Protein AF-A0A1V6GZJ4-F1 (afdb_monomer_lite)

Secondary structure (DSSP, 8-state):
--------TTHHHHHHHHHHHHHHHHHHHHHHHHHHHHHHHHHHHHHHHHHHTTTTS-GGGHHHHHHHHHHHHHHHHHHHHHHHHHHHHGGG--

Sequence (94 aa):
MADEKKDVPGAGTDERVKSLEEALSLEKAKNEVLMEQVLKSENTLAEKDVEGYADVIPNEDRDFWRGQLLENREAAVGILNRMRERVAAAPAAK

Structure (mmCIF, N/CA/C/O backbone):
data_AF-A0A1V6GZJ4-F1
#
_entry.id   AF-A0A1V6GZJ4-F1
#
loop_
_atom_site.group_PDB
_atom_site.id
_atom_site.type_symbol
_atom_site.label_atom_id
_atom_site.label_alt_id
_atom_site.label_comp_id
_atom_site.label_asym_id
_atom_site.label_entity_id
_atom_site.label_seq_id
_atom_site.pdbx_PDB_ins_code
_atom_site.Cartn_x
_atom_site.Cartn_y
_atom_site.Cartn_z
_atom_site.occupancy
_atom_site.B_iso_or_equiv
_atom_site.auth_seq_id
_atom_site.auth_comp_id
_atom_site.auth_asym_id
_atom_site.auth_atom_id
_atom_site.pdbx_PDB_model_num
ATOM 1 N N . MET A 1 1 ? -28.673 -11.596 61.379 1.00 39.72 1 MET A N 1
ATOM 2 C CA . MET A 1 1 ? -29.446 -10.890 60.341 1.00 39.72 1 MET A CA 1
ATOM 3 C C . MET A 1 1 ? -28.722 -11.151 59.036 1.00 39.72 1 MET A C 1
ATOM 5 O O . MET A 1 1 ? -27.609 -10.669 58.884 1.00 39.72 1 MET A O 1
ATOM 9 N N . ALA A 1 2 ? -29.246 -12.057 58.212 1.00 44.69 2 ALA A N 1
ATOM 10 C CA . ALA A 1 2 ? -28.667 -12.356 56.910 1.00 44.69 2 ALA A CA 1
ATOM 11 C C . ALA A 1 2 ? -28.956 -11.164 55.995 1.00 44.69 2 ALA A C 1
ATOM 13 O O . ALA A 1 2 ? -30.118 -10.824 55.792 1.00 44.69 2 ALA A O 1
ATOM 14 N N . ASP A 1 3 ? -27.902 -10.502 55.528 1.00 48.22 3 ASP A N 1
ATOM 15 C CA . ASP A 1 3 ? -27.996 -9.465 54.507 1.00 48.22 3 ASP A CA 1
ATOM 16 C C . ASP A 1 3 ? -28.275 -10.186 53.183 1.00 48.22 3 ASP A C 1
ATOM 18 O O . ASP A 1 3 ? -27.381 -10.734 52.531 1.00 48.22 3 ASP A O 1
ATOM 22 N N . GLU A 1 4 ? -29.562 -10.329 52.876 1.00 47.72 4 GLU A N 1
ATOM 23 C CA . GLU A 1 4 ? -30.056 -10.788 51.586 1.00 47.72 4 GLU A CA 1
ATOM 24 C C . GLU A 1 4 ? -29.500 -9.828 50.530 1.00 47.72 4 GLU A C 1
ATOM 26 O O . GLU A 1 4 ? -29.982 -8.704 50.374 1.00 47.72 4 GLU A O 1
ATOM 31 N N . LYS A 1 5 ? -28.465 -10.264 49.798 1.00 55.34 5 LYS A N 1
ATOM 32 C CA . LYS A 1 5 ? -28.092 -9.644 48.526 1.00 55.34 5 LYS A CA 1
ATOM 33 C C . LYS A 1 5 ? -29.310 -9.746 47.621 1.00 55.34 5 LYS A C 1
ATOM 35 O O . LYS A 1 5 ? -29.547 -10.763 46.982 1.00 55.34 5 LYS A O 1
ATOM 40 N N . LYS A 1 6 ? -30.116 -8.694 47.639 1.00 51.28 6 LYS A N 1
ATOM 41 C CA . LYS A 1 6 ? -31.246 -8.508 46.751 1.00 51.28 6 LYS A CA 1
ATOM 42 C C . LYS A 1 6 ? -30.654 -8.420 45.350 1.00 51.28 6 LYS A C 1
ATOM 44 O O . LYS A 1 6 ? -30.079 -7.391 45.003 1.00 51.28 6 LYS A O 1
ATOM 49 N N . ASP A 1 7 ? -30.716 -9.517 44.599 1.00 54.12 7 ASP A N 1
ATOM 50 C CA . ASP A 1 7 ? -30.356 -9.545 43.185 1.00 54.12 7 ASP A CA 1
ATOM 51 C C . ASP A 1 7 ? -31.153 -8.444 42.484 1.00 54.12 7 ASP A C 1
ATOM 53 O O . ASP A 1 7 ? -32.373 -8.528 42.322 1.00 54.12 7 ASP A O 1
ATOM 57 N N . VAL A 1 8 ? -30.468 -7.346 42.161 1.00 60.06 8 VAL A N 1
ATOM 58 C CA . VAL A 1 8 ? -31.067 -6.220 41.454 1.00 60.06 8 VAL A CA 1
ATOM 59 C C . VAL A 1 8 ? -31.281 -6.689 40.015 1.00 60.06 8 VAL A C 1
ATOM 61 O O . VAL A 1 8 ? -30.296 -7.002 39.335 1.00 60.06 8 VAL A O 1
ATOM 64 N N . PRO A 1 9 ? -32.532 -6.756 39.523 1.00 51.12 9 PRO A N 1
ATOM 65 C CA . PRO A 1 9 ? -32.791 -7.125 38.140 1.00 51.12 9 PRO A CA 1
ATOM 66 C C . PRO A 1 9 ? -32.107 -6.087 37.246 1.00 51.12 9 PRO A C 1
ATOM 68 O O . PRO A 1 9 ? -32.450 -4.910 37.305 1.00 51.12 9 PRO A O 1
ATOM 71 N N . GLY A 1 10 ? -31.108 -6.512 36.472 1.00 61.38 10 GLY A N 1
ATOM 72 C CA . GLY A 1 10 ? -30.325 -5.633 35.598 1.00 61.38 10 GLY A CA 1
ATOM 73 C C . GLY A 1 10 ? -28.834 -5.524 35.940 1.00 61.38 10 GLY A C 1
ATOM 74 O O . GLY A 1 10 ? -28.045 -5.190 35.065 1.00 61.38 10 GLY A O 1
ATOM 75 N N . ALA A 1 11 ? -28.402 -5.902 37.150 1.00 62.78 11 ALA A N 1
ATOM 76 C CA . ALA A 1 11 ? -26.986 -5.795 37.533 1.00 62.78 11 ALA A CA 1
ATOM 77 C C . ALA A 1 11 ? -26.057 -6.610 36.606 1.00 62.78 11 ALA A C 1
ATOM 79 O O . ALA A 1 11 ? -25.050 -6.099 36.123 1.00 62.78 11 ALA A O 1
ATOM 80 N N . GLY A 1 12 ? -26.447 -7.844 36.262 1.00 77.44 12 GLY A N 1
ATOM 81 C CA . GLY A 1 12 ? -25.683 -8.684 35.330 1.00 77.44 12 GLY A CA 1
ATOM 82 C C . GLY A 1 12 ? -25.734 -8.211 33.870 1.00 77.44 12 GLY A C 1
ATOM 83 O O . GLY A 1 12 ? -24.806 -8.473 33.105 1.00 77.44 12 GLY A O 1
ATOM 84 N N . THR A 1 13 ? -26.789 -7.495 33.464 1.00 85.44 13 THR A N 1
ATOM 85 C CA . THR A 1 13 ? -26.855 -6.896 32.122 1.00 85.44 13 THR A CA 1
ATOM 86 C C . THR A 1 13 ? -26.021 -5.626 32.040 1.00 85.44 13 THR A C 1
ATOM 88 O O . THR A 1 13 ? -25.335 -5.444 31.043 1.00 85.44 13 THR A O 1
ATOM 91 N N . ASP A 1 14 ? -25.994 -4.804 33.088 1.00 88.38 14 ASP A N 1
ATOM 92 C CA . ASP A 1 14 ? -25.198 -3.573 33.136 1.00 88.38 14 ASP A CA 1
ATOM 93 C C . ASP A 1 14 ? -23.693 -3.873 33.147 1.00 88.38 14 ASP A C 1
ATOM 95 O O . ASP A 1 14 ? -22.915 -3.225 32.446 1.00 88.38 14 ASP A O 1
ATOM 99 N N . GLU A 1 15 ? -23.269 -4.902 33.886 1.00 89.25 15 GLU A N 1
ATOM 100 C CA . GLU A 1 15 ? -21.891 -5.405 33.842 1.00 89.25 15 GLU A CA 1
ATOM 101 C C . GLU A 1 15 ? -21.526 -5.937 32.451 1.00 89.25 15 GLU A C 1
ATOM 103 O O . GLU A 1 15 ? -20.432 -5.677 31.940 1.00 89.25 15 GLU A O 1
ATOM 108 N N . ARG A 1 16 ? -22.458 -6.637 31.791 1.00 91.12 16 ARG A N 1
ATOM 109 C CA . ARG A 1 16 ? -22.252 -7.127 30.427 1.00 91.12 16 ARG A CA 1
ATOM 110 C C . ARG A 1 16 ? -22.163 -5.985 29.418 1.00 91.12 16 ARG A C 1
ATOM 112 O O . ARG A 1 16 ? -21.324 -6.059 28.526 1.00 91.12 16 ARG A O 1
ATOM 119 N N . VAL A 1 17 ? -22.985 -4.946 29.565 1.00 94.19 17 VAL A N 1
ATOM 120 C CA . VAL A 1 17 ? -22.943 -3.740 28.726 1.00 94.19 17 VAL A CA 1
ATOM 121 C C . VAL A 1 17 ? -21.586 -3.057 28.862 1.00 94.19 17 VAL A C 1
ATOM 123 O O . VAL A 1 17 ? -20.924 -2.870 27.847 1.00 94.19 17 VAL A O 1
ATOM 126 N N . LYS A 1 18 ? -21.104 -2.809 30.087 1.00 94.69 18 LYS A N 1
ATOM 127 C CA . LYS A 1 18 ? -19.773 -2.212 30.314 1.00 94.69 18 LYS A CA 1
ATOM 128 C C . LYS A 1 18 ? -18.648 -3.039 29.695 1.00 94.69 18 LYS A C 1
ATOM 130 O O . LYS A 1 18 ? -17.799 -2.505 28.992 1.00 94.69 18 LYS A O 1
ATOM 135 N N . SER A 1 19 ? -18.679 -4.359 29.889 1.00 93.94 19 SER A N 1
ATOM 136 C CA . SER A 1 19 ? -17.687 -5.262 29.294 1.00 93.94 19 SER A CA 1
ATOM 137 C C . SER A 1 19 ? -17.697 -5.212 27.759 1.00 93.94 19 SER A C 1
ATOM 139 O O . SER A 1 19 ? -16.639 -5.265 27.130 1.00 93.94 19 SER A O 1
ATO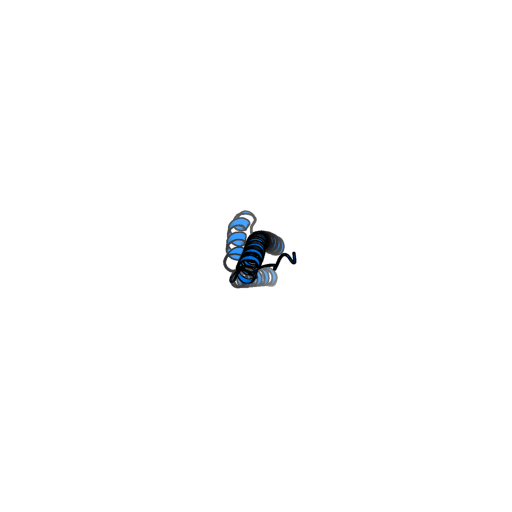M 141 N N . LEU A 1 20 ? -18.875 -5.095 27.140 1.00 95.94 20 LEU A N 1
ATOM 142 C CA . LEU A 1 20 ? -19.003 -4.959 25.689 1.00 95.94 20 LEU A CA 1
ATOM 143 C C . LEU A 1 20 ? -18.539 -3.585 25.191 1.00 95.94 20 LEU A C 1
ATOM 145 O O . LEU A 1 20 ? -17.930 -3.511 24.126 1.00 95.94 20 LEU A O 1
ATOM 149 N N . GLU A 1 21 ? -18.787 -2.514 25.943 1.00 96.88 21 GLU A N 1
ATOM 150 C CA . GLU A 1 21 ? -18.303 -1.165 25.626 1.00 96.88 21 GLU A CA 1
ATOM 151 C C . GLU A 1 21 ? -16.773 -1.088 25.671 1.00 96.88 21 GLU A C 1
ATOM 153 O O . GLU A 1 21 ? -16.156 -0.559 24.744 1.00 96.88 21 GLU A O 1
ATOM 158 N N . GLU A 1 22 ? -16.151 -1.681 26.691 1.00 96.56 22 GLU A N 1
ATOM 159 C CA . GLU A 1 22 ? -14.694 -1.791 26.803 1.00 96.56 22 GLU A CA 1
ATOM 160 C C . GLU A 1 22 ? -14.103 -2.596 25.639 1.00 96.56 22 GLU A C 1
ATOM 162 O O . GLU A 1 22 ? -13.147 -2.154 24.995 1.00 96.56 22 GLU A O 1
ATOM 167 N N . ALA A 1 23 ? -14.703 -3.747 25.315 1.00 96.62 23 ALA A N 1
ATOM 168 C CA . ALA A 1 23 ? -14.279 -4.569 24.185 1.00 96.62 23 ALA A CA 1
ATOM 169 C C . ALA A 1 23 ? -14.417 -3.820 22.850 1.00 96.62 23 ALA A C 1
ATOM 171 O O . ALA A 1 23 ? -13.506 -3.862 22.025 1.00 96.62 23 ALA A O 1
ATOM 172 N N . LEU A 1 24 ? -15.518 -3.090 22.647 1.00 97.00 24 LEU A N 1
ATOM 173 C CA . LEU A 1 24 ? -15.733 -2.285 21.447 1.00 97.00 24 LEU A CA 1
ATOM 174 C C . LEU A 1 24 ? -14.717 -1.143 21.342 1.00 97.00 24 LEU A C 1
ATOM 176 O O . LEU A 1 24 ? -14.206 -0.880 20.254 1.00 97.00 24 LEU A O 1
ATOM 180 N N . SER A 1 25 ? -14.418 -0.465 22.451 1.00 97.31 25 SER A N 1
ATOM 181 C CA . SER A 1 25 ? -13.407 0.594 22.485 1.00 97.31 25 SER A CA 1
ATOM 182 C C . S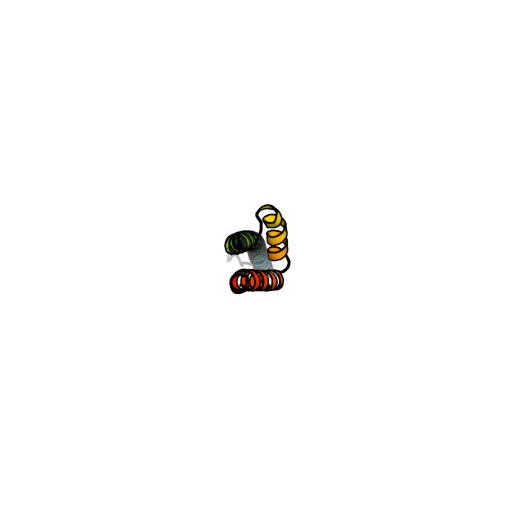ER A 1 25 ? -12.025 0.051 22.128 1.00 97.31 25 SER A C 1
ATOM 184 O O . SER A 1 25 ? -11.308 0.665 21.338 1.00 97.31 25 SER A O 1
ATOM 186 N N . LEU A 1 26 ? -11.663 -1.112 22.672 1.00 97.69 26 LEU A N 1
ATOM 187 C CA . LEU A 1 26 ? -10.403 -1.775 22.356 1.00 97.69 26 LEU A CA 1
ATOM 188 C C . LEU A 1 26 ? -10.327 -2.152 20.874 1.00 97.69 26 LEU A C 1
ATOM 190 O O . LEU A 1 26 ? -9.301 -1.928 20.234 1.00 97.69 26 LEU A O 1
ATOM 194 N N . GLU A 1 27 ? -11.402 -2.701 20.315 1.00 97.81 27 GLU A N 1
ATOM 195 C CA . GLU A 1 27 ? -11.399 -3.142 18.922 1.00 97.81 27 GLU A CA 1
ATOM 196 C C . GLU A 1 27 ? -11.363 -1.971 17.938 1.00 97.81 27 GLU A C 1
ATOM 198 O O . GLU A 1 27 ? -10.682 -2.046 16.917 1.00 97.81 27 GLU A O 1
ATOM 203 N N . LYS A 1 28 ? -12.004 -0.846 18.275 1.00 97.81 28 LYS A N 1
ATOM 204 C CA . LYS A 1 28 ? -11.853 0.409 17.525 1.00 97.81 28 LYS A CA 1
ATOM 205 C C . LYS A 1 28 ? -10.405 0.895 17.529 1.00 97.81 28 LYS A C 1
ATOM 207 O O . LYS A 1 28 ? -9.865 1.149 16.458 1.00 97.81 28 LYS A O 1
ATOM 212 N N . ALA A 1 29 ? -9.761 0.924 18.696 1.00 97.75 29 ALA A N 1
ATOM 213 C CA . ALA A 1 29 ? -8.360 1.324 18.807 1.00 97.75 29 ALA A CA 1
ATOM 214 C C . ALA A 1 29 ? -7.425 0.402 18.000 1.00 97.75 29 ALA A C 1
ATOM 216 O O . ALA A 1 29 ? -6.514 0.872 17.321 1.00 97.75 29 ALA A O 1
ATOM 217 N N . LYS A 1 30 ? -7.661 -0.917 18.009 1.00 97.81 30 LYS A N 1
ATOM 218 C CA . LYS A 1 30 ? -6.902 -1.854 17.162 1.00 97.81 30 LYS A CA 1
ATOM 219 C C . LYS A 1 30 ? -7.119 -1.593 15.675 1.00 97.81 30 LYS A C 1
ATOM 221 O O . LYS A 1 30 ? -6.152 -1.626 14.920 1.00 97.81 30 LYS A O 1
ATOM 226 N N . ASN A 1 31 ? -8.358 -1.346 15.255 1.00 97.88 31 ASN A N 1
ATOM 227 C CA . ASN A 1 31 ? -8.672 -1.067 13.855 1.00 97.88 31 ASN A CA 1
ATOM 228 C C . ASN A 1 31 ? -7.993 0.214 13.361 1.00 97.88 31 ASN A C 1
ATOM 230 O O . ASN A 1 31 ? -7.499 0.231 12.237 1.00 97.88 31 ASN A O 1
ATOM 234 N N . GLU A 1 32 ? -7.918 1.254 14.194 1.00 97.88 32 GLU A N 1
ATOM 235 C CA . GLU A 1 32 ? -7.182 2.485 13.880 1.00 97.88 32 GLU A CA 1
ATOM 236 C C . GLU A 1 32 ? -5.692 2.197 13.648 1.00 97.88 32 GLU A C 1
ATOM 238 O O . GLU A 1 32 ? -5.152 2.536 12.595 1.00 97.88 32 GLU A O 1
ATOM 243 N N . VAL A 1 33 ? -5.049 1.466 14.562 1.00 98.12 33 VAL A N 1
ATOM 244 C CA . VAL A 1 33 ? -3.632 1.088 14.422 1.00 98.12 33 VAL A CA 1
ATOM 245 C C . VAL A 1 33 ? -3.394 0.200 13.197 1.00 98.12 33 VAL A C 1
ATOM 247 O O . VAL A 1 33 ? -2.414 0.387 12.477 1.00 98.12 33 VAL A O 1
ATOM 250 N N . LEU A 1 34 ? -4.272 -0.772 12.934 1.00 98.06 34 LEU A N 1
ATOM 251 C CA . LEU A 1 34 ? -4.161 -1.635 11.756 1.00 98.06 34 LEU A CA 1
ATOM 252 C C . LEU A 1 34 ? -4.304 -0.832 10.460 1.00 98.06 34 LEU A C 1
ATOM 254 O O . LEU A 1 34 ? -3.548 -1.071 9.521 1.00 98.06 34 LEU A O 1
ATOM 258 N N . MET A 1 35 ? -5.217 0.141 10.415 1.00 97.94 35 MET A N 1
ATOM 259 C CA . MET A 1 35 ? -5.367 1.032 9.265 1.00 97.94 35 MET A CA 1
ATOM 260 C C . MET A 1 35 ? -4.080 1.826 9.007 1.00 97.94 35 MET A C 1
ATOM 262 O O . MET A 1 35 ? -3.587 1.856 7.880 1.00 97.94 35 MET A O 1
ATOM 266 N N . GLU A 1 36 ? -3.476 2.405 1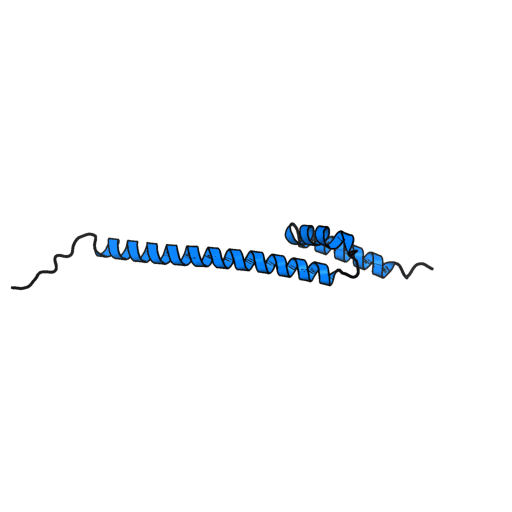0.047 1.00 97.56 36 GLU A N 1
ATOM 267 C CA . GLU A 1 36 ? -2.191 3.107 9.925 1.00 97.56 36 GLU A CA 1
ATOM 268 C C . GLU A 1 36 ? -1.068 2.185 9.425 1.00 97.56 36 GLU A C 1
ATOM 270 O O . GLU A 1 36 ? -0.257 2.571 8.577 1.00 97.56 36 GLU A O 1
ATOM 275 N N . GLN A 1 37 ? -1.023 0.945 9.918 1.00 97.69 37 GLN A N 1
ATOM 276 C CA . GLN A 1 37 ? -0.038 -0.047 9.486 1.00 97.69 37 GLN A CA 1
ATOM 277 C C . GLN A 1 37 ? -0.213 -0.446 8.020 1.00 97.69 37 GLN A C 1
ATOM 279 O O . GLN A 1 37 ? 0.790 -0.596 7.317 1.00 97.69 37 GLN A O 1
ATOM 284 N N . VAL A 1 38 ? -1.453 -0.594 7.551 1.00 96.94 38 VAL A N 1
ATOM 285 C CA . VAL A 1 38 ? -1.754 -0.877 6.142 1.00 96.94 38 VAL A CA 1
ATOM 286 C C . VAL A 1 38 ? -1.279 0.278 5.266 1.00 96.94 38 VAL A C 1
ATOM 288 O O . VAL A 1 38 ? -0.460 0.048 4.379 1.00 96.94 38 VAL A O 1
ATOM 291 N N . LEU A 1 39 ? -1.656 1.520 5.584 1.00 96.12 39 LEU A N 1
ATOM 292 C CA . LEU A 1 39 ? -1.241 2.706 4.822 1.00 96.12 39 LEU A CA 1
ATOM 293 C C . LEU A 1 39 ? 0.285 2.860 4.755 1.00 96.12 39 LEU A C 1
ATOM 295 O O . LEU A 1 39 ? 0.855 3.218 3.721 1.00 96.12 39 LEU A O 1
ATOM 299 N N . LYS A 1 40 ? 0.978 2.582 5.863 1.00 97.12 40 LYS A N 1
ATOM 300 C CA . LYS A 1 40 ? 2.443 2.586 5.892 1.00 97.12 40 LYS A CA 1
ATOM 301 C C . LYS A 1 40 ? 3.021 1.487 5.001 1.00 97.12 40 LYS A C 1
ATOM 303 O O . LYS A 1 40 ? 3.971 1.738 4.263 1.00 97.12 40 LYS A O 1
ATOM 308 N N . SER A 1 41 ? 2.454 0.287 5.068 1.00 96.62 41 SER A N 1
ATOM 309 C CA . SER A 1 41 ? 2.918 -0.863 4.290 1.00 96.62 41 SER A CA 1
ATOM 310 C C . SER A 1 41 ? 2.714 -0.655 2.790 1.00 96.62 41 SER A C 1
ATOM 312 O O . SER A 1 41 ? 3.615 -0.970 2.017 1.00 96.62 41 SER A O 1
ATOM 314 N N . GLU A 1 42 ? 1.584 -0.075 2.380 1.00 96.31 42 GLU A N 1
ATOM 315 C CA . GLU A 1 42 ? 1.294 0.279 0.986 1.00 96.31 42 GLU A CA 1
ATOM 316 C C . GLU A 1 42 ? 2.277 1.324 0.450 1.00 96.31 42 GLU A C 1
ATOM 318 O O . GLU A 1 42 ? 2.849 1.132 -0.622 1.00 96.31 42 GLU A O 1
ATOM 323 N N . ASN A 1 43 ? 2.567 2.377 1.225 1.00 96.25 43 ASN A N 1
ATOM 324 C CA . ASN A 1 43 ? 3.585 3.367 0.857 1.00 96.25 43 ASN A CA 1
ATOM 325 C C . ASN A 1 43 ? 4.975 2.738 0.694 1.00 96.25 43 ASN A C 1
ATOM 327 O O . ASN A 1 43 ? 5.636 2.958 -0.320 1.00 96.25 43 ASN A O 1
ATOM 331 N N . THR A 1 44 ? 5.401 1.916 1.657 1.00 97.19 44 THR A N 1
ATOM 332 C CA . THR A 1 44 ? 6.688 1.211 1.577 1.00 97.19 44 THR A CA 1
ATOM 333 C C . THR A 1 44 ? 6.739 0.243 0.392 1.00 97.19 44 THR A C 1
ATOM 335 O O . THR A 1 44 ? 7.794 0.075 -0.218 1.00 97.19 44 THR A O 1
ATOM 338 N N . LEU A 1 45 ? 5.628 -0.417 0.056 1.00 96.50 45 LEU A N 1
ATOM 339 C CA . LEU A 1 45 ? 5.560 -1.301 -1.104 1.00 96.50 45 LEU A CA 1
ATOM 340 C C . LEU A 1 45 ? 5.693 -0.513 -2.411 1.00 96.50 45 LEU A C 1
ATOM 342 O O . LEU A 1 45 ? 6.493 -0.901 -3.257 1.00 96.50 45 LEU A O 1
ATOM 346 N N . ALA A 1 46 ? 4.978 0.605 -2.551 1.00 96.44 46 ALA A N 1
ATOM 347 C CA . ALA A 1 46 ? 5.067 1.457 -3.734 1.00 96.44 46 ALA A CA 1
ATOM 348 C C . ALA A 1 46 ? 6.485 2.019 -3.934 1.00 96.44 46 ALA A C 1
ATOM 350 O O . ALA A 1 46 ? 6.988 2.026 -5.054 1.00 96.44 46 ALA A O 1
ATOM 351 N N . GLU A 1 47 ? 7.162 2.428 -2.857 1.00 96.44 47 GLU A N 1
ATOM 352 C CA . GLU A 1 47 ? 8.566 2.863 -2.901 1.00 96.44 47 GLU A CA 1
ATOM 353 C C . GLU A 1 47 ? 9.491 1.746 -3.396 1.00 96.44 47 GLU A C 1
ATOM 355 O O . GLU A 1 47 ? 10.259 1.949 -4.337 1.00 96.44 47 GLU A O 1
ATOM 360 N N . LYS A 1 48 ? 9.357 0.538 -2.834 1.00 97.31 48 LYS A N 1
ATOM 361 C CA . LYS A 1 48 ? 10.131 -0.634 -3.269 1.00 97.31 48 LYS A CA 1
ATOM 362 C C . LYS A 1 48 ? 9.867 -1.010 -4.720 1.00 97.31 48 LYS A C 1
ATOM 364 O O . LYS A 1 48 ? 10.793 -1.406 -5.421 1.00 97.31 48 LYS A O 1
ATOM 369 N N . ASP A 1 49 ? 8.621 -0.913 -5.173 1.00 97.19 49 ASP A N 1
ATOM 370 C CA . ASP A 1 49 ? 8.275 -1.190 -6.562 1.00 97.19 49 ASP A CA 1
ATOM 371 C C . ASP A 1 49 ? 8.939 -0.162 -7.494 1.00 97.19 49 ASP A C 1
ATOM 373 O O . ASP A 1 49 ? 9.587 -0.560 -8.459 1.00 97.19 49 ASP A O 1
ATOM 377 N N . VAL A 1 50 ? 8.876 1.141 -7.186 1.00 97.50 50 VAL A N 1
ATOM 378 C CA . VAL A 1 50 ? 9.565 2.185 -7.974 1.00 97.50 50 VAL A CA 1
ATOM 379 C C . VAL A 1 50 ? 11.076 1.951 -8.026 1.00 97.50 50 VAL A C 1
ATOM 381 O O . VAL A 1 50 ? 11.687 2.080 -9.088 1.00 97.50 50 VAL A O 1
ATOM 384 N N . GLU A 1 51 ? 11.697 1.587 -6.904 1.00 96.94 51 GLU A N 1
ATOM 385 C CA . GLU A 1 51 ? 13.113 1.204 -6.868 1.00 96.94 51 GLU A CA 1
ATOM 386 C C . GLU A 1 51 ? 13.387 -0.032 -7.732 1.00 96.94 51 GLU A C 1
ATOM 388 O O . GLU A 1 51 ? 14.346 -0.052 -8.505 1.00 96.94 51 GLU A O 1
ATOM 393 N N . GLY A 1 52 ? 12.510 -1.033 -7.658 1.00 97.00 52 GLY A N 1
ATOM 394 C CA . GLY A 1 52 ? 12.593 -2.265 -8.432 1.00 97.00 52 GLY A CA 1
ATOM 395 C C . GLY A 1 52 ? 12.427 -2.081 -9.941 1.00 97.00 52 GLY A C 1
ATOM 396 O O . GLY A 1 52 ? 12.790 -2.993 -10.681 1.00 97.00 52 GLY A O 1
ATOM 397 N N . TYR A 1 53 ? 11.916 -0.933 -10.401 1.00 97.06 53 TYR A N 1
ATOM 398 C CA . TYR A 1 53 ? 11.771 -0.554 -11.815 1.00 97.06 53 TYR A CA 1
ATOM 399 C C . TYR A 1 53 ? 12.649 0.642 -12.226 1.00 97.06 53 TYR A C 1
ATOM 401 O O . TYR A 1 53 ? 12.414 1.256 -13.268 1.00 97.06 53 TYR A O 1
ATOM 409 N N . ALA A 1 54 ? 13.690 0.969 -11.454 1.00 96.06 54 ALA A N 1
ATOM 410 C CA . ALA A 1 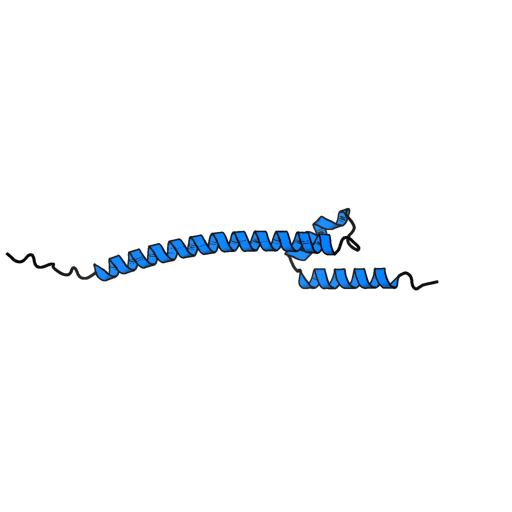54 ? 14.607 2.075 -11.760 1.00 96.06 54 ALA A CA 1
ATOM 411 C C . ALA A 1 54 ? 15.369 1.924 -13.096 1.00 96.06 54 ALA A C 1
ATOM 413 O O . ALA A 1 54 ? 15.924 2.892 -13.604 1.00 96.06 54 ALA A O 1
ATOM 414 N N . ASP A 1 55 ? 15.404 0.722 -13.670 1.00 94.75 55 ASP A N 1
ATOM 415 C CA . ASP A 1 55 ? 15.961 0.430 -14.993 1.00 94.75 55 ASP A CA 1
ATOM 416 C C . ASP A 1 55 ? 15.090 0.940 -16.154 1.00 94.75 55 ASP A C 1
ATOM 418 O O . ASP A 1 55 ? 15.594 1.128 -17.260 1.00 94.75 55 ASP A O 1
ATOM 422 N N . VAL A 1 56 ? 13.793 1.164 -15.915 1.00 95.88 56 VAL A N 1
ATOM 423 C CA . VAL A 1 56 ? 12.826 1.600 -16.940 1.00 95.88 56 VAL A CA 1
ATOM 424 C C . VAL A 1 56 ? 12.070 2.874 -16.584 1.00 95.88 56 VAL A C 1
ATOM 426 O O . VAL A 1 56 ? 11.424 3.447 -17.460 1.00 95.88 56 VAL A O 1
ATOM 429 N N . ILE A 1 57 ? 12.132 3.313 -15.326 1.00 95.94 57 ILE A N 1
ATOM 430 C CA . ILE A 1 57 ? 11.521 4.554 -14.850 1.00 95.94 57 ILE A CA 1
ATOM 431 C C . ILE A 1 57 ? 12.592 5.655 -14.812 1.00 95.94 57 ILE A C 1
ATOM 433 O O . ILE A 1 57 ? 13.513 5.568 -13.994 1.00 95.94 57 ILE A O 1
ATOM 437 N N . PRO A 1 58 ? 12.472 6.710 -15.641 1.00 95.00 58 PRO A N 1
ATOM 438 C CA . PRO A 1 58 ? 13.286 7.914 -15.506 1.00 95.00 58 PRO A CA 1
ATOM 439 C C . PRO A 1 58 ? 13.107 8.561 -14.128 1.00 95.00 58 PRO A C 1
ATOM 441 O O . PRO A 1 58 ? 12.030 8.488 -13.533 1.00 95.00 58 PRO A O 1
ATOM 444 N N . ASN A 1 59 ? 14.148 9.219 -13.611 1.00 94.25 59 ASN A N 1
ATOM 445 C CA . ASN A 1 59 ? 14.105 9.795 -12.263 1.00 94.25 59 ASN A CA 1
ATOM 446 C C . ASN A 1 59 ? 13.004 10.856 -12.115 1.00 94.25 59 ASN A C 1
ATOM 448 O O . ASN A 1 59 ? 12.375 10.932 -11.064 1.00 94.25 59 ASN A O 1
ATOM 452 N N . GLU A 1 60 ? 12.765 11.636 -13.166 1.00 96.38 60 GLU A N 1
ATOM 453 C CA . GLU A 1 60 ? 11.734 12.668 -13.254 1.00 96.38 60 GLU A CA 1
ATOM 454 C C . GLU A 1 60 ? 10.300 12.118 -13.194 1.00 96.38 60 GLU A C 1
ATOM 456 O O . GLU A 1 60 ? 9.401 12.821 -12.738 1.00 96.38 60 GLU A O 1
ATOM 461 N N . ASP A 1 61 ? 10.093 10.853 -13.571 1.00 97.06 61 ASP A N 1
ATOM 462 C CA . ASP A 1 61 ? 8.772 10.217 -13.629 1.00 97.06 61 ASP A CA 1
ATOM 463 C C . ASP A 1 61 ? 8.471 9.349 -12.393 1.00 97.06 61 ASP A C 1
ATOM 465 O O . ASP A 1 61 ? 7.411 8.721 -12.302 1.00 97.06 61 ASP A O 1
ATOM 469 N N . ARG A 1 62 ? 9.389 9.283 -11.418 1.00 96.75 62 ARG A N 1
ATOM 470 C CA . ARG A 1 62 ? 9.259 8.406 -10.240 1.00 96.75 62 ARG A CA 1
ATOM 471 C C . ARG A 1 62 ? 8.023 8.702 -9.402 1.00 96.75 62 ARG A C 1
ATOM 473 O O . ARG A 1 62 ? 7.339 7.764 -8.995 1.00 96.75 62 ARG A O 1
ATOM 480 N N . ASP A 1 63 ? 7.709 9.975 -9.186 1.00 97.25 63 ASP A N 1
ATOM 481 C CA . ASP A 1 63 ? 6.543 10.378 -8.393 1.00 97.25 63 ASP A CA 1
ATOM 482 C C . ASP A 1 63 ? 5.231 9.998 -9.087 1.00 97.25 63 ASP A C 1
ATOM 484 O O . ASP A 1 63 ? 4.299 9.514 -8.441 1.00 97.25 63 ASP A O 1
ATOM 488 N N . PHE A 1 64 ? 5.181 10.136 -10.417 1.00 97.44 64 PHE A N 1
ATOM 489 C CA . PHE A 1 64 ? 4.047 9.683 -11.216 1.00 97.44 64 PHE A CA 1
ATOM 490 C C . PHE A 1 64 ? 3.839 8.171 -11.062 1.00 97.44 64 PHE A C 1
ATOM 492 O O . PHE A 1 64 ? 2.741 7.726 -10.723 1.00 97.44 64 PHE A O 1
ATOM 499 N N . TRP A 1 65 ? 4.898 7.375 -11.241 1.00 97.88 65 TRP A N 1
ATOM 500 C CA . TRP A 1 65 ? 4.811 5.919 -11.123 1.00 97.88 65 TRP A CA 1
ATOM 501 C C . TRP A 1 65 ? 4.506 5.445 -9.703 1.00 97.88 65 TRP A C 1
ATOM 503 O O . TRP A 1 65 ? 3.739 4.495 -9.545 1.00 97.88 65 TRP A O 1
ATOM 513 N N . ARG A 1 66 ? 5.019 6.126 -8.671 1.00 97.88 66 ARG A N 1
ATOM 514 C CA . ARG A 1 66 ? 4.644 5.876 -7.271 1.00 97.88 66 ARG A CA 1
ATOM 515 C C . ARG A 1 66 ? 3.138 6.043 -7.071 1.00 97.88 66 ARG A C 1
ATOM 517 O O . ARG A 1 66 ? 2.513 5.182 -6.460 1.00 97.88 66 ARG A O 1
ATOM 524 N N . GLY A 1 67 ? 2.553 7.111 -7.618 1.00 97.31 67 GLY A N 1
ATOM 525 C CA . GLY A 1 67 ? 1.105 7.336 -7.593 1.00 97.31 67 GLY A CA 1
ATOM 526 C C . GLY A 1 67 ? 0.329 6.216 -8.288 1.00 97.31 67 GLY A C 1
ATOM 527 O O . GLY A 1 67 ? -0.586 5.646 -7.703 1.00 97.31 67 GLY A O 1
ATOM 528 N N . GLN A 1 68 ? 0.755 5.815 -9.490 1.00 97.81 68 GLN A N 1
ATOM 529 C CA . GLN A 1 68 ? 0.115 4.713 -10.220 1.00 97.81 68 GLN A CA 1
ATOM 530 C C . GLN A 1 68 ? 0.198 3.371 -9.474 1.00 97.81 68 GLN A C 1
ATOM 532 O O . GLN A 1 68 ? -0.750 2.589 -9.506 1.00 97.81 68 GLN A O 1
ATOM 537 N N . LEU A 1 69 ? 1.308 3.100 -8.781 1.00 97.38 69 LEU A N 1
ATOM 538 C CA . LEU A 1 69 ? 1.488 1.883 -7.984 1.00 97.38 69 LEU A CA 1
ATOM 539 C C . LEU A 1 69 ? 0.627 1.871 -6.714 1.00 97.38 69 LEU A C 1
ATOM 541 O O . LEU A 1 69 ? 0.205 0.795 -6.296 1.00 97.38 69 LEU A O 1
ATOM 545 N N . LEU A 1 70 ? 0.335 3.038 -6.133 1.00 97.19 70 LEU A N 1
ATOM 546 C CA . LEU A 1 70 ? -0.603 3.170 -5.014 1.00 97.19 70 LEU A CA 1
ATOM 547 C C . LEU A 1 70 ? -2.063 3.028 -5.465 1.00 97.19 70 LEU A C 1
ATOM 549 O O . LEU A 1 70 ? -2.856 2.396 -4.775 1.00 97.19 70 LEU A O 1
ATOM 553 N N . GLU A 1 71 ? -2.422 3.587 -6.621 1.00 96.38 71 GLU A N 1
ATOM 554 C CA . GLU A 1 71 ? -3.806 3.594 -7.114 1.00 96.38 71 GLU A CA 1
ATOM 555 C C . GLU A 1 71 ? -4.210 2.285 -7.808 1.00 96.38 71 GLU A C 1
ATOM 557 O O . GLU A 1 71 ? -5.333 1.808 -7.641 1.00 96.38 71 GLU A O 1
ATOM 562 N N . ASN A 1 72 ? -3.319 1.699 -8.613 1.00 95.56 72 ASN A N 1
ATOM 563 C CA . ASN A 1 72 ? -3.587 0.479 -9.372 1.00 95.56 72 ASN A CA 1
ATOM 564 C C . ASN A 1 72 ? -2.293 -0.288 -9.673 1.00 95.56 72 ASN A C 1
ATOM 566 O O . ASN A 1 72 ? -1.800 -0.346 -10.808 1.00 95.56 72 ASN A O 1
ATOM 570 N N . ARG A 1 73 ? -1.756 -0.917 -8.624 1.00 96.00 73 ARG A N 1
ATOM 571 C CA . ARG A 1 73 ? -0.495 -1.660 -8.674 1.00 96.00 73 ARG A CA 1
ATOM 572 C C . ARG A 1 73 ? -0.432 -2.685 -9.803 1.00 96.00 73 ARG A C 1
ATOM 574 O O . ARG A 1 73 ? 0.584 -2.770 -10.486 1.00 96.00 73 ARG A O 1
ATOM 581 N N . GLU A 1 74 ? -1.487 -3.473 -9.999 1.00 96.75 74 GLU A N 1
ATOM 582 C CA . GLU A 1 74 ? -1.501 -4.559 -10.986 1.00 96.75 74 GLU A CA 1
ATOM 583 C C . GLU A 1 74 ? -1.329 -4.028 -12.414 1.00 96.75 74 GLU A C 1
ATOM 585 O O . GLU A 1 74 ? -0.457 -4.493 -13.156 1.00 96.75 74 GLU A O 1
ATOM 590 N N . ALA A 1 75 ? -2.108 -3.010 -12.787 1.00 97.56 75 ALA A N 1
ATOM 591 C CA . ALA A 1 75 ? -2.007 -2.405 -14.109 1.00 97.56 75 ALA A CA 1
ATOM 592 C C . ALA A 1 75 ? -0.651 -1.712 -14.313 1.00 97.56 75 ALA A C 1
ATOM 594 O O . ALA A 1 75 ? -0.029 -1.889 -15.366 1.00 97.56 75 ALA A O 1
ATOM 595 N N . ALA A 1 76 ? -0.170 -0.974 -13.304 1.00 97.62 76 ALA A N 1
ATOM 596 C CA . ALA A 1 76 ? 1.116 -0.284 -13.346 1.00 97.62 76 ALA A CA 1
ATOM 597 C C . ALA A 1 76 ? 2.280 -1.270 -13.538 1.00 97.62 76 ALA A C 1
ATOM 599 O O . ALA A 1 76 ? 3.061 -1.129 -14.481 1.00 97.62 76 ALA A O 1
ATOM 600 N N . VAL A 1 77 ? 2.334 -2.332 -12.728 1.00 97.75 77 VAL A N 1
ATOM 601 C CA . VAL A 1 77 ? 3.314 -3.423 -12.861 1.00 97.75 77 VAL A CA 1
ATOM 602 C C . VAL A 1 77 ? 3.234 -4.073 -14.243 1.00 97.75 77 VAL A C 1
ATOM 604 O O . VAL A 1 77 ? 4.263 -4.313 -14.874 1.00 97.75 77 VAL A O 1
ATOM 607 N N . GLY A 1 78 ? 2.029 -4.321 -14.761 1.00 97.75 78 GLY A N 1
ATOM 608 C CA . GLY A 1 78 ? 1.846 -4.868 -16.104 1.00 97.75 78 GLY A CA 1
ATOM 609 C C . GLY A 1 78 ? 2.447 -3.981 -17.201 1.00 97.75 78 GLY A C 1
ATOM 610 O O . GLY A 1 78 ? 3.054 -4.491 -18.143 1.00 97.75 78 GLY A O 1
ATOM 611 N N . ILE A 1 79 ? 2.304 -2.656 -17.096 1.00 97.56 79 ILE A N 1
ATOM 612 C CA . ILE A 1 79 ? 2.901 -1.712 -18.053 1.00 97.56 79 ILE A CA 1
ATOM 613 C C . ILE A 1 79 ? 4.425 -1.683 -17.911 1.00 97.56 79 ILE A C 1
ATOM 615 O O . ILE A 1 79 ? 5.119 -1.776 -18.926 1.00 97.56 79 ILE A O 1
ATOM 619 N N . LEU A 1 80 ? 4.936 -1.595 -16.683 1.00 97.38 80 LEU A N 1
ATOM 620 C CA . LEU A 1 80 ? 6.369 -1.525 -16.397 1.00 97.38 80 LEU A CA 1
ATOM 621 C C . LEU A 1 80 ? 7.111 -2.781 -16.870 1.00 97.38 80 LEU A C 1
ATOM 623 O O . LEU A 1 80 ? 8.161 -2.675 -17.502 1.00 97.38 80 LEU A O 1
ATOM 627 N N . ASN A 1 81 ? 6.524 -3.965 -16.684 1.00 97.38 81 ASN A N 1
ATOM 628 C CA . ASN A 1 81 ? 7.067 -5.207 -17.236 1.00 97.38 81 ASN A CA 1
ATOM 629 C C . ASN A 1 81 ? 7.149 -5.166 -18.766 1.00 97.38 81 ASN A C 1
ATOM 631 O O . ASN A 1 81 ? 8.202 -5.454 -19.3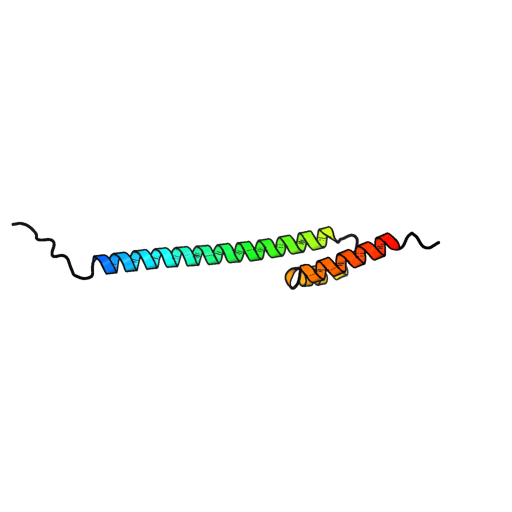31 1.00 97.38 81 ASN A O 1
ATOM 635 N N . ARG A 1 82 ? 6.091 -4.708 -19.451 1.00 96.75 82 ARG A N 1
ATOM 636 C CA . ARG A 1 82 ? 6.124 -4.543 -20.916 1.00 96.75 82 ARG A CA 1
ATOM 637 C C . ARG A 1 82 ? 7.156 -3.508 -21.370 1.00 96.75 82 ARG A C 1
ATOM 639 O O . ARG A 1 82 ? 7.715 -3.644 -22.455 1.00 96.75 82 ARG A O 1
ATOM 646 N N . MET A 1 83 ? 7.398 -2.450 -20.591 1.00 95.31 83 MET A N 1
ATOM 647 C CA . MET A 1 83 ? 8.470 -1.486 -20.874 1.00 95.31 83 MET A CA 1
ATOM 648 C C . MET A 1 83 ? 9.838 -2.156 -20.780 1.00 95.31 83 MET A C 1
ATOM 650 O O . MET A 1 83 ? 10.627 -2.045 -21.717 1.00 95.31 83 MET A O 1
ATOM 654 N N . ARG A 1 84 ? 10.079 -2.913 -19.707 1.00 95.62 84 ARG A N 1
ATOM 655 C CA . ARG A 1 84 ? 11.317 -3.670 -19.497 1.00 95.62 84 ARG A CA 1
ATOM 656 C C . ARG A 1 84 ? 11.573 -4.682 -20.606 1.00 95.62 84 ARG A C 1
ATOM 658 O O . ARG A 1 84 ? 12.680 -4.734 -21.130 1.00 95.62 84 ARG A O 1
ATOM 665 N N . GLU A 1 85 ? 10.552 -5.421 -21.029 1.00 95.25 85 GLU A N 1
ATOM 666 C CA . GLU A 1 85 ? 10.641 -6.350 -22.163 1.00 95.25 85 GLU A CA 1
ATOM 667 C C . GLU A 1 85 ? 11.036 -5.641 -23.465 1.00 95.25 85 GLU A C 1
ATOM 669 O O . GLU A 1 85 ? 11.909 -6.118 -24.189 1.00 95.25 85 GLU A O 1
ATOM 674 N N . ARG A 1 86 ? 10.444 -4.473 -23.756 1.00 93.31 86 ARG A N 1
ATOM 675 C CA . ARG A 1 86 ? 10.802 -3.682 -24.945 1.00 93.31 86 ARG A CA 1
ATOM 676 C C . ARG A 1 86 ? 12.242 -3.176 -24.894 1.00 93.31 86 ARG A C 1
ATOM 678 O O . ARG A 1 86 ? 12.924 -3.224 -25.914 1.00 93.31 86 ARG A O 1
ATOM 685 N N . VAL A 1 87 ? 12.706 -2.720 -23.730 1.00 89.00 87 VAL A N 1
ATOM 686 C CA . VAL A 1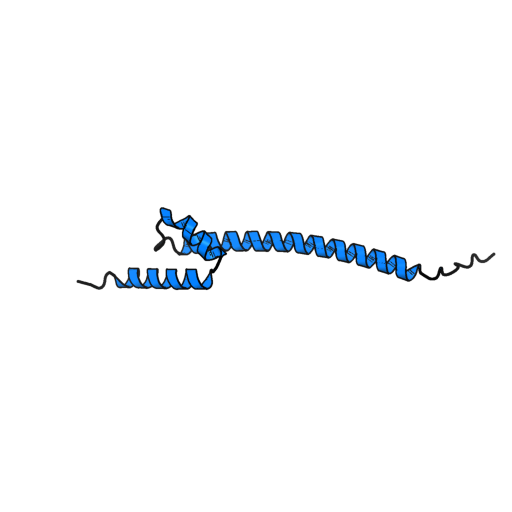 87 ? 14.099 -2.288 -23.530 1.00 89.00 87 VAL A CA 1
ATOM 687 C C . VAL A 1 87 ? 15.057 -3.469 -23.708 1.00 89.00 87 VAL A C 1
ATOM 689 O O . VAL A 1 87 ? 16.047 -3.349 -24.425 1.00 89.00 87 VAL A O 1
ATOM 692 N N . ALA A 1 88 ? 14.735 -4.632 -23.138 1.00 87.19 88 ALA A N 1
ATOM 693 C CA . ALA A 1 88 ? 15.536 -5.847 -23.275 1.00 87.19 88 ALA A CA 1
ATOM 694 C C . ALA A 1 88 ? 15.584 -6.386 -24.718 1.00 87.19 88 ALA A C 1
ATOM 696 O O . ALA A 1 88 ? 16.580 -6.992 -25.107 1.00 87.19 88 ALA A O 1
ATOM 697 N N . ALA A 1 89 ? 14.537 -6.158 -25.518 1.00 81.62 89 ALA A N 1
ATOM 698 C CA . ALA A 1 89 ? 14.471 -6.553 -26.927 1.00 81.62 89 ALA A CA 1
ATOM 699 C C . ALA A 1 89 ? 15.158 -5.563 -27.893 1.00 81.62 89 ALA A C 1
ATOM 701 O O . ALA A 1 89 ? 15.482 -5.934 -29.023 1.00 81.62 89 ALA A O 1
ATOM 702 N N . ALA A 1 90 ? 15.421 -4.322 -27.466 1.00 68.88 90 ALA A N 1
ATOM 703 C CA . ALA A 1 90 ? 16.021 -3.277 -28.297 1.00 68.88 90 ALA A CA 1
ATOM 704 C C . ALA A 1 90 ? 17.457 -3.543 -28.830 1.00 68.88 90 ALA A C 1
ATOM 706 O O . ALA A 1 90 ? 17.758 -3.030 -29.908 1.00 68.88 90 ALA A O 1
ATOM 707 N N . PRO A 1 91 ? 18.350 -4.342 -28.200 1.00 59.53 91 PRO A N 1
ATOM 708 C CA . PRO A 1 91 ? 19.708 -4.544 -28.711 1.00 59.53 91 PRO A CA 1
ATOM 709 C C . PRO A 1 91 ? 19.834 -5.643 -29.788 1.00 59.53 91 PRO A C 1
ATOM 711 O O . PRO A 1 91 ? 20.949 -5.988 -30.168 1.00 59.53 91 PRO A O 1
ATOM 714 N N . ALA A 1 92 ? 18.732 -6.205 -30.309 1.00 59.00 92 ALA A N 1
ATOM 715 C CA . ALA A 1 92 ? 18.774 -7.221 -31.374 1.00 59.00 92 ALA A CA 1
ATOM 716 C C . ALA A 1 92 ? 18.635 -6.660 -32.808 1.00 59.00 92 ALA A C 1
ATOM 718 O O . ALA A 1 92 ? 18.739 -7.419 -33.775 1.00 59.00 92 ALA A O 1
ATOM 719 N N . ALA A 1 93 ? 18.406 -5.354 -32.974 1.00 57.41 93 ALA A N 1
ATOM 720 C CA . ALA A 1 93 ? 18.362 -4.714 -34.286 1.00 57.41 93 ALA A CA 1
ATOM 721 C C . ALA A 1 93 ? 19.766 -4.219 -34.684 1.00 57.41 93 ALA A C 1
ATOM 723 O O . ALA A 1 93 ? 20.332 -3.359 -34.016 1.00 57.41 93 ALA A O 1
ATOM 724 N N . LYS A 1 94 ? 20.313 -4.831 -35.744 1.00 45.34 94 LYS A N 1
ATOM 725 C CA . LYS A 1 94 ? 21.573 -4.485 -36.427 1.00 45.34 94 LYS A CA 1
ATOM 726 C C . LYS A 1 94 ? 21.687 -3.013 -36.805 1.00 45.34 94 LYS A C 1
ATOM 728 O O . LYS A 1 94 ? 20.670 -2.460 -37.278 1.00 45.34 94 LYS A O 1
#

Foldseek 3Di:
DDPPPPPDVCPVVVVVVVVVVVVVVVVVVVVVVVVVVVVVVQLVVLVVVLVVLVVQADPVCSVVLSVCCSVPVVVSVVVSVVSVVVVVPVVPDD

Radius of gyration: 28.31 Å; chains: 1; bounding box: 54×25×97 Å

pLDDT: mean 88.6, std 16.25, range [39.72, 98.12]